Protein AF-A0A9D6NRT5-F1 (afdb_monomer)

Foldseek 3Di:
DKEAQLVRQWIWDDDQQVQWIFIAGPVVRDGPDTEHHAHRWAEWYADNVSQWMWTDHQVQQKIFIAGRVVRYTPDIGHHDHRDHYDDDDDPPDPDD

Secondary structure (DSSP, 8-state):
-EEE-TTSSEEEEEETTTTEEEEEETTTTEEEEEEE-SSSEEEEEE-TTSSEEEEEETTTTEEEEEETTTTEEEEEEE-SSS-----PPP------

Radius of gyration: 13.38 Å; Cα contacts (8 Å, |Δi|>4): 250; chains: 1; bounding box: 43×30×38 Å

pLDDT: mean 95.2, std 10.67, range [41.31, 98.88]

Sequence (96 aa):
GVAVHPAGSLVYVTNWFSDTVSVMATATNTVVATVPVGDRPLGVAVSPDGARAYVVNFGSDSVSVLDTTTNSVIGAVRVGRGPTAVAFAQVIGAQP

Mean predicted aligned error: 3.6 Å

Solvent-accessible surface area (backbone atoms only — not comparable to full-atom values): 5176 Å² total; per-residue (Å²): 61,66,30,60,34,72,86,60,53,38,35,42,34,41,34,44,93,69,24,25,32,43,31,27,34,57,92,76,75,38,79,78,45,76,31,75,57,46,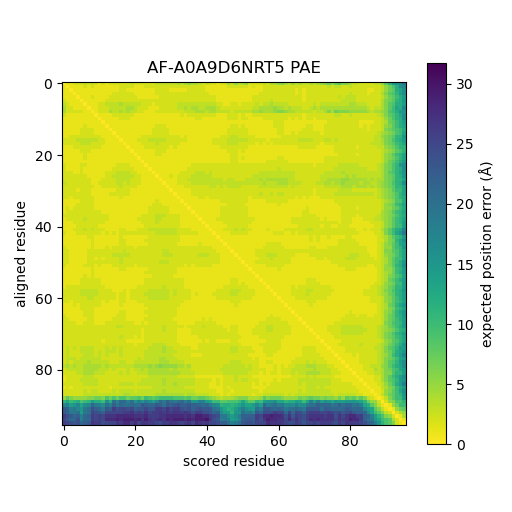39,35,21,38,18,36,32,50,40,90,87,37,61,32,32,41,35,23,8,28,69,57,22,26,33,34,33,27,34,56,88,79,61,40,72,77,49,73,46,82,57,63,84,61,44,56,77,60,80,78,83,80,84,74,70,86,76,132

Nearest PDB structures (foldseek):
  1l0q-assembly4_D  TM=9.931E-01  e=2.371E-10  Methanosarcina mazei S-6
  5c2v-assembly1_B  TM=9.824E-01  e=5.828E-08  Candidatus Kuenenia stuttgartensis
  3bws-assembly1_A  TM=9.159E-01  e=2.731E-06  Leptospira interrogans
  3zwl-assembly1_B  TM=8.874E-01  e=1.016E-03  Saccharomyces cerevisiae
  6tm5-assembly1_I  TM=8.864E-01  e=1.078E-03  Homo sapiens

Structure (mmCIF, N/CA/C/O backbone):
data_AF-A0A9D6NRT5-F1
#
_entry.id   AF-A0A9D6NRT5-F1
#
loop_
_atom_site.group_PDB
_atom_site.id
_atom_site.type_symbol
_atom_site.label_atom_id
_atom_site.label_alt_id
_atom_site.label_comp_id
_atom_site.label_asym_id
_atom_site.label_entity_i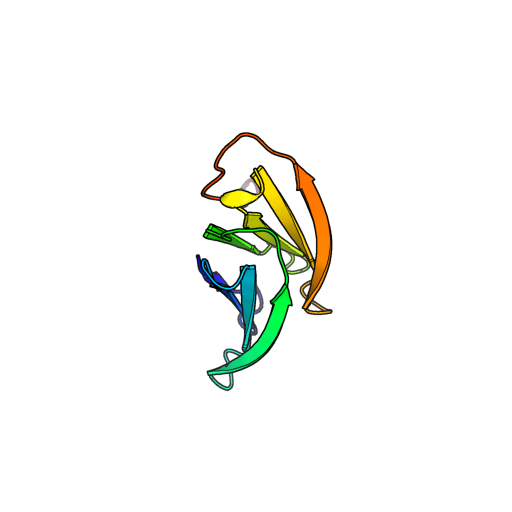d
_atom_site.label_seq_id
_atom_site.pdbx_PDB_ins_code
_atom_site.Cartn_x
_atom_site.Cartn_y
_atom_site.Cartn_z
_atom_site.occupancy
_atom_site.B_iso_or_equiv
_atom_site.auth_seq_id
_atom_site.auth_comp_id
_atom_site.auth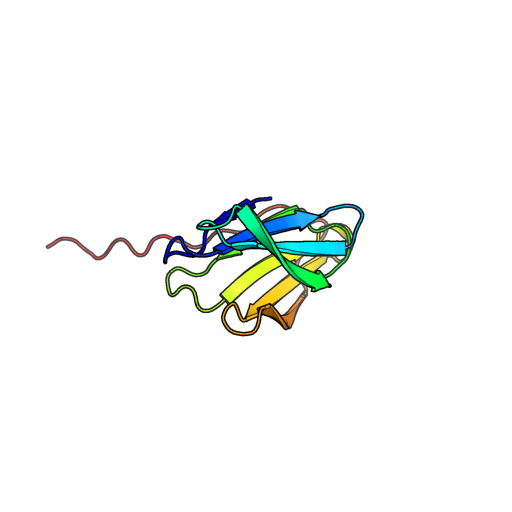_asym_id
_atom_site.auth_atom_id
_atom_site.pdbx_PDB_model_num
ATOM 1 N N . GLY A 1 1 ? 4.527 6.100 -0.439 1.00 96.31 1 GLY A N 1
ATOM 2 C CA . GLY A 1 1 ? 3.181 6.685 -0.306 1.00 96.31 1 GLY A CA 1
ATOM 3 C C . GLY A 1 1 ? 2.578 6.294 1.026 1.00 96.31 1 GLY A C 1
ATOM 4 O O . GLY A 1 1 ? 3.051 5.336 1.629 1.00 96.31 1 GLY A O 1
ATOM 5 N N . VAL A 1 2 ? 1.553 7.020 1.475 1.00 98.19 2 VAL A N 1
ATOM 6 C CA . VAL A 1 2 ? 0.795 6.714 2.697 1.00 98.19 2 VAL A CA 1
ATOM 7 C C . VAL A 1 2 ? -0.698 6.917 2.449 1.00 98.19 2 VAL A C 1
ATOM 9 O O . VAL A 1 2 ? -1.076 7.878 1.782 1.00 98.19 2 VAL A O 1
ATOM 12 N N . ALA A 1 3 ? -1.535 6.029 2.981 1.00 98.38 3 ALA A N 1
ATOM 13 C CA . ALA A 1 3 ? -2.988 6.175 2.974 1.00 98.38 3 ALA A CA 1
ATOM 14 C C . ALA A 1 3 ? -3.590 5.666 4.286 1.00 98.38 3 ALA A C 1
ATOM 16 O O . ALA A 1 3 ? -3.087 4.714 4.880 1.00 98.38 3 ALA A O 1
ATOM 17 N N . VAL A 1 4 ? -4.680 6.291 4.725 1.00 98.38 4 VAL A N 1
ATOM 18 C CA . VAL A 1 4 ? -5.422 5.897 5.929 1.00 98.38 4 VAL A CA 1
ATOM 19 C C . VAL A 1 4 ? -6.708 5.202 5.497 1.00 98.38 4 VAL A C 1
ATOM 21 O O . VAL A 1 4 ? -7.382 5.661 4.576 1.00 98.38 4 VAL A O 1
ATOM 24 N N . HIS A 1 5 ? -7.050 4.095 6.151 1.00 98.00 5 HIS A N 1
ATOM 25 C CA . HIS A 1 5 ? -8.352 3.461 5.983 1.00 98.00 5 HIS A CA 1
ATOM 26 C C . HIS A 1 5 ? -9.467 4.445 6.394 1.00 98.00 5 HIS A C 1
ATOM 28 O O . HIS A 1 5 ? -9.301 5.112 7.414 1.00 98.00 5 HIS A O 1
ATOM 34 N N . PRO A 1 6 ? -10.614 4.529 5.694 1.00 97.19 6 PRO A N 1
ATOM 35 C CA . PRO A 1 6 ? -11.683 5.483 6.023 1.00 97.19 6 PRO A CA 1
ATOM 36 C C . PRO A 1 6 ? -12.192 5.397 7.469 1.00 97.19 6 PRO A C 1
ATOM 38 O O . PRO A 1 6 ? -12.533 6.410 8.068 1.00 97.19 6 PRO A O 1
ATOM 41 N N . ALA A 1 7 ? -12.180 4.199 8.063 1.00 96.88 7 ALA A N 1
ATOM 42 C CA . ALA A 1 7 ? -12.520 4.003 9.478 1.00 96.88 7 ALA A CA 1
ATOM 43 C C . ALA A 1 7 ? -11.460 4.538 10.470 1.00 96.88 7 ALA A C 1
ATOM 45 O O . ALA A 1 7 ? -11.649 4.446 11.678 1.00 96.88 7 ALA A O 1
ATOM 46 N N . GLY A 1 8 ? -10.315 5.028 9.988 1.00 96.56 8 GLY A N 1
ATOM 47 C CA . GLY A 1 8 ? -9.228 5.582 10.799 1.00 96.56 8 GLY A CA 1
ATOM 48 C C . GLY A 1 8 ? -8.399 4.559 11.583 1.00 96.56 8 GLY A C 1
ATOM 49 O O . GLY A 1 8 ? -7.463 4.948 12.275 1.00 96.56 8 GLY A O 1
ATOM 50 N N . SER A 1 9 ? -8.710 3.264 11.494 1.00 96.69 9 SER A N 1
ATOM 51 C CA . SER A 1 9 ? -8.082 2.200 12.292 1.00 96.69 9 SER A CA 1
ATOM 52 C C . SER A 1 9 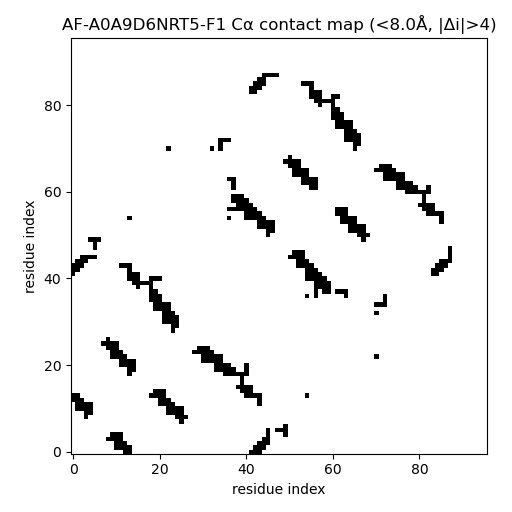? -6.738 1.707 11.750 1.00 96.69 9 SER A C 1
ATOM 54 O O . SER A 1 9 ? -5.902 1.241 12.526 1.00 96.69 9 SER A O 1
ATOM 56 N N . LEU A 1 10 ? -6.522 1.803 10.434 1.00 98.44 10 LEU A N 1
ATOM 57 C CA . LEU A 1 10 ? -5.335 1.289 9.751 1.00 98.44 10 LEU A CA 1
ATOM 58 C C . LEU A 1 10 ? -4.680 2.348 8.861 1.00 98.44 10 LEU A C 1
ATOM 60 O O . LEU A 1 10 ? -5.364 3.150 8.223 1.00 98.44 10 LEU A O 1
ATOM 64 N N . VAL A 1 11 ? -3.352 2.301 8.774 1.00 98.62 11 VAL A N 1
ATOM 65 C CA . VAL A 1 11 ? -2.526 3.093 7.850 1.00 98.62 11 VAL A CA 1
ATOM 66 C C . VAL A 1 11 ? -1.689 2.153 6.996 1.00 98.62 11 VAL A C 1
ATOM 68 O O . VAL A 1 11 ? -1.080 1.222 7.513 1.00 98.62 11 VAL A O 1
ATOM 71 N N . TYR A 1 12 ? -1.627 2.433 5.699 1.00 98.75 12 TYR A N 1
ATOM 72 C CA . TYR A 1 12 ? -0.855 1.689 4.711 1.00 98.75 12 TYR A CA 1
ATOM 73 C C . TYR A 1 12 ? 0.324 2.540 4.250 1.00 98.75 12 TYR A C 1
ATOM 75 O O . TYR A 1 12 ? 0.130 3.679 3.821 1.00 98.75 12 TYR A O 1
ATOM 83 N N . VAL A 1 13 ? 1.537 1.993 4.315 1.00 98.81 13 VAL A N 1
ATOM 84 C CA . VAL A 1 13 ? 2.781 2.675 3.926 1.00 98.81 13 VAL A CA 1
ATOM 85 C C . VAL A 1 13 ? 3.531 1.819 2.918 1.00 98.81 13 VAL A C 1
ATOM 87 O O . VAL A 1 13 ? 3.833 0.664 3.199 1.00 98.81 13 VAL A O 1
ATOM 90 N N . THR A 1 14 ? 3.842 2.369 1.743 1.00 98.75 14 THR A N 1
ATOM 91 C CA . THR A 1 14 ? 4.619 1.634 0.733 1.00 98.75 14 THR A CA 1
ATOM 92 C C . THR A 1 14 ? 6.114 1.663 1.047 1.00 98.75 14 THR A C 1
ATOM 94 O O . THR A 1 14 ? 6.682 2.728 1.298 1.00 98.75 14 THR A O 1
ATOM 97 N N . ASN A 1 15 ? 6.764 0.501 0.979 1.00 98.69 15 ASN A N 1
ATOM 98 C CA . ASN A 1 15 ? 8.191 0.328 1.237 1.00 98.69 15 ASN A CA 1
ATOM 99 C C . ASN A 1 15 ? 8.928 0.091 -0.085 1.00 98.69 15 ASN A C 1
ATOM 101 O O . ASN A 1 15 ? 9.050 -1.041 -0.548 1.00 98.69 15 ASN A O 1
ATOM 105 N N . TRP A 1 16 ? 9.425 1.170 -0.691 1.00 98.50 16 TRP A N 1
ATOM 106 C CA . TRP A 1 16 ? 9.989 1.166 -2.046 1.00 98.50 16 TRP A CA 1
ATOM 107 C C . TRP A 1 16 ? 11.066 0.099 -2.298 1.00 98.50 16 TRP A C 1
ATOM 109 O O . TRP A 1 16 ? 11.046 -0.552 -3.330 1.00 98.50 16 TRP A O 1
ATOM 119 N N . PHE A 1 17 ? 12.024 -0.072 -1.386 1.00 98.44 17 PHE A N 1
ATOM 120 C CA . PHE A 1 17 ? 13.127 -1.024 -1.582 1.00 98.44 17 PHE A CA 1
ATOM 121 C C . PHE A 1 17 ? 12.806 -2.448 -1.128 1.00 98.44 17 PHE A C 1
ATOM 123 O O . PHE A 1 17 ? 13.586 -3.354 -1.400 1.00 98.44 17 PHE A O 1
ATOM 130 N N . SER A 1 18 ? 11.702 -2.629 -0.407 1.00 98.62 18 SER A N 1
ATOM 131 C CA . SER A 1 18 ? 11.344 -3.903 0.217 1.00 98.62 18 SER A CA 1
ATOM 132 C C . SER A 1 18 ? 10.174 -4.586 -0.481 1.00 98.62 18 SER A C 1
ATOM 134 O O . SER A 1 18 ? 9.665 -5.559 0.063 1.00 98.62 18 SER A O 1
ATOM 136 N N . ASP A 1 19 ? 9.686 -4.028 -1.594 1.00 98.75 19 ASP A N 1
ATOM 137 C CA . ASP A 1 19 ? 8.579 -4.550 -2.409 1.00 98.75 19 ASP A CA 1
ATOM 138 C C . ASP A 1 19 ? 7.348 -4.961 -1.578 1.00 98.75 19 ASP A C 1
ATOM 140 O O . ASP A 1 19 ? 6.675 -5.964 -1.817 1.00 98.75 19 ASP A O 1
ATOM 144 N N . THR A 1 20 ? 7.064 -4.174 -0.535 1.00 98.88 20 THR A N 1
ATOM 145 C CA . THR A 1 20 ? 6.023 -4.455 0.463 1.00 98.88 20 THR A CA 1
ATOM 146 C C . THR A 1 20 ? 5.226 -3.207 0.823 1.00 98.88 20 THR A C 1
ATOM 148 O O . THR A 1 20 ? 5.642 -2.071 0.586 1.00 98.88 20 THR A O 1
ATOM 151 N N . VAL A 1 21 ? 4.080 -3.426 1.463 1.00 98.88 21 VAL A N 1
ATOM 152 C CA . VAL A 1 21 ? 3.320 -2.415 2.197 1.00 98.88 21 VAL A CA 1
ATOM 153 C C . VAL A 1 21 ? 3.290 -2.778 3.675 1.00 98.88 21 VAL A C 1
ATOM 155 O O . VAL A 1 21 ? 2.911 -3.890 4.033 1.00 98.88 21 V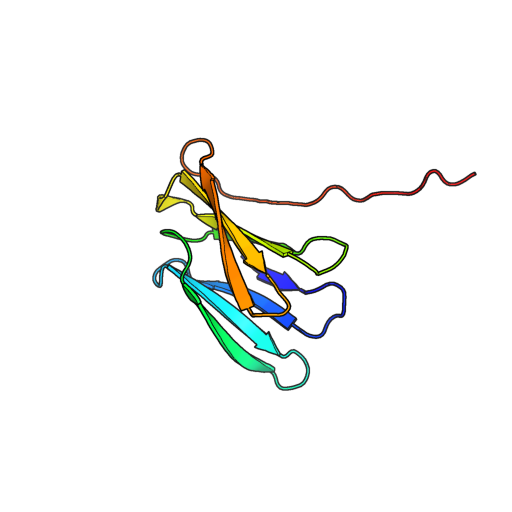AL A O 1
ATOM 158 N N . SER A 1 22 ? 3.653 -1.833 4.536 1.00 98.81 22 SER A N 1
ATOM 159 C CA . SER A 1 22 ? 3.427 -1.942 5.977 1.00 98.81 22 SER A CA 1
ATOM 160 C C . SER A 1 22 ? 2.006 -1.496 6.301 1.00 98.81 22 SER A C 1
ATOM 162 O O . SER A 1 22 ? 1.600 -0.398 5.916 1.00 98.81 22 SER A O 1
ATOM 164 N N . VAL A 1 23 ? 1.268 -2.324 7.036 1.00 98.75 23 VAL A N 1
ATOM 165 C CA . VAL A 1 23 ? -0.044 -1.992 7.596 1.00 98.75 23 VAL A CA 1
ATOM 166 C C . VAL A 1 23 ? 0.128 -1.741 9.084 1.00 98.75 23 VAL A C 1
ATOM 168 O O . VAL A 1 23 ? 0.626 -2.604 9.808 1.00 98.75 23 VAL A O 1
ATOM 171 N N . MET A 1 24 ? -0.268 -0.563 9.549 1.00 98.62 24 MET A N 1
ATOM 172 C CA . MET A 1 24 ? -0.124 -0.140 10.939 1.00 98.62 24 MET A CA 1
ATOM 173 C C . MET A 1 24 ? -1.484 0.100 11.576 1.00 98.62 24 MET A C 1
ATOM 175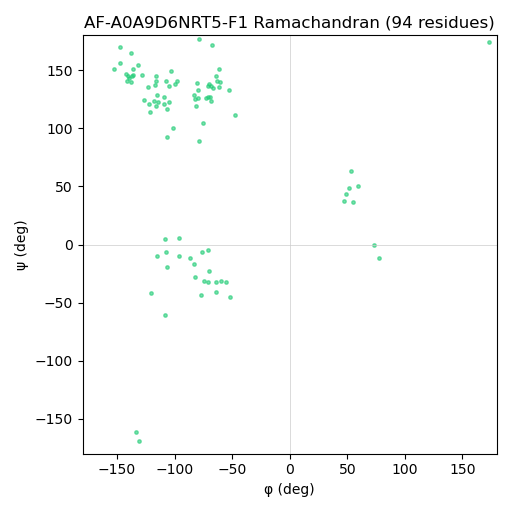 O O . MET A 1 24 ? -2.339 0.741 10.969 1.00 98.62 24 MET A O 1
ATOM 179 N N . ALA A 1 25 ? -1.657 -0.353 12.815 1.00 98.44 25 ALA A N 1
ATOM 180 C CA . ALA A 1 25 ? -2.794 0.032 13.639 1.00 98.44 25 ALA A CA 1
ATOM 181 C C . ALA A 1 25 ? -2.552 1.420 14.245 1.00 98.44 25 ALA A C 1
ATOM 183 O O . ALA A 1 25 ? -1.540 1.646 14.912 1.00 98.44 25 ALA A O 1
ATOM 184 N N . THR A 1 26 ? -3.487 2.347 14.038 1.00 97.88 26 THR A N 1
ATOM 185 C CA . THR A 1 26 ? -3.364 3.739 14.517 1.00 97.88 26 THR A CA 1
ATOM 186 C C . THR A 1 26 ? -3.492 3.858 16.028 1.00 97.88 26 THR A C 1
ATOM 188 O O . THR A 1 26 ? -2.835 4.694 16.637 1.00 97.88 26 THR A O 1
ATOM 191 N N . ALA A 1 27 ? -4.300 2.996 16.648 1.00 98.06 27 ALA A N 1
ATOM 192 C CA . ALA A 1 27 ? -4.524 3.011 18.091 1.00 98.06 27 ALA A CA 1
ATOM 193 C C . ALA A 1 27 ? -3.251 2.694 18.896 1.00 98.06 27 ALA A C 1
ATOM 195 O O . ALA A 1 27 ? -3.078 3.199 20.002 1.00 98.06 27 ALA A O 1
ATOM 196 N N . THR A 1 28 ? -2.367 1.857 18.351 1.00 98.00 28 THR A N 1
ATOM 197 C CA . THR A 1 28 ? -1.166 1.361 19.041 1.00 98.00 28 THR A CA 1
ATOM 198 C C . THR A 1 28 ? 0.136 1.833 18.402 1.00 98.00 28 THR A C 1
ATOM 200 O O . THR A 1 28 ? 1.194 1.643 18.993 1.00 98.00 28 THR A O 1
ATOM 203 N N . ASN A 1 29 ? 0.084 2.443 17.213 1.00 96.94 29 ASN A N 1
ATOM 204 C CA . ASN A 1 29 ? 1.253 2.801 16.403 1.00 96.94 29 ASN A CA 1
ATOM 205 C C . ASN A 1 29 ? 2.181 1.605 16.116 1.00 96.94 29 ASN A C 1
ATOM 207 O O . ASN A 1 29 ? 3.403 1.741 16.089 1.00 96.94 29 ASN A O 1
ATOM 211 N N . THR A 1 30 ? 1.605 0.420 15.904 1.00 98.06 30 THR A N 1
ATOM 212 C CA . THR A 1 30 ? 2.357 -0.815 15.634 1.00 98.06 30 THR A CA 1
ATOM 213 C C . THR A 1 30 ? 2.056 -1.361 14.247 1.00 98.06 30 THR A C 1
ATOM 215 O O . THR A 1 30 ? 0.909 -1.325 13.800 1.00 98.06 30 THR A O 1
ATOM 218 N N . VAL A 1 31 ? 3.064 -1.944 13.594 1.00 98.56 31 VAL A N 1
ATOM 219 C CA . VAL A 1 31 ? 2.874 -2.727 12.364 1.00 98.56 31 VAL A CA 1
ATOM 220 C C . VAL A 1 31 ? 2.127 -4.016 12.707 1.00 98.56 31 VAL A C 1
ATOM 222 O O . VAL A 1 31 ? 2.572 -4.780 13.558 1.00 98.56 31 VAL A O 1
ATOM 225 N N . VAL A 1 32 ? 0.990 -4.242 12.051 1.00 98.25 32 VAL A N 1
ATOM 226 C CA . VAL A 1 32 ? 0.146 -5.436 12.220 1.00 98.25 32 VAL A CA 1
ATOM 227 C C . VAL A 1 32 ? 0.240 -6.395 11.036 1.00 98.25 32 VAL A C 1
ATOM 229 O O . VAL A 1 32 ? -0.073 -7.572 11.184 1.00 98.25 32 VAL A O 1
ATOM 232 N N . ALA A 1 33 ? 0.699 -5.919 9.875 1.00 98.50 33 ALA A N 1
ATOM 233 C CA . ALA A 1 33 ? 1.010 -6.760 8.726 1.00 98.50 33 ALA A CA 1
ATOM 234 C C . ALA A 1 33 ? 2.093 -6.126 7.843 1.00 98.50 33 ALA A C 1
ATOM 236 O O . ALA A 1 33 ? 2.185 -4.903 7.731 1.00 98.50 33 ALA A O 1
ATOM 237 N N . THR A 1 34 ? 2.860 -6.979 7.168 1.00 98.75 34 THR A N 1
ATOM 238 C CA . THR A 1 34 ? 3.751 -6.603 6.066 1.00 98.75 34 THR A CA 1
ATOM 239 C C . THR A 1 34 ? 3.315 -7.396 4.846 1.00 98.75 34 THR A C 1
ATOM 241 O O . THR A 1 34 ? 3.402 -8.622 4.842 1.00 98.75 34 THR A O 1
ATOM 244 N N . VAL A 1 35 ? 2.809 -6.704 3.831 1.00 98.81 35 VAL A N 1
ATOM 245 C CA . VAL A 1 35 ? 2.144 -7.318 2.680 1.00 98.81 35 VAL A CA 1
ATOM 246 C C . VAL A 1 35 ? 3.063 -7.238 1.463 1.00 98.81 35 VAL A C 1
ATOM 248 O O . VAL A 1 35 ? 3.361 -6.123 1.032 1.00 98.81 35 VAL A O 1
ATOM 251 N N . PRO A 1 36 ? 3.524 -8.368 0.896 1.00 98.81 36 PRO A N 1
ATOM 252 C CA . PRO A 1 36 ? 4.262 -8.371 -0.366 1.00 98.81 36 PRO A CA 1
ATOM 253 C C . PRO A 1 36 ? 3.407 -7.808 -1.503 1.00 98.81 36 PRO A C 1
ATOM 255 O O . PRO A 1 36 ? 2.231 -8.151 -1.622 1.00 98.81 36 PRO A O 1
ATOM 258 N N . VAL A 1 37 ? 3.990 -6.950 -2.337 1.00 98.81 37 VAL A N 1
ATOM 259 C CA . VAL A 1 37 ? 3.348 -6.356 -3.521 1.00 98.81 37 VAL A CA 1
ATOM 260 C C . VAL A 1 37 ? 4.293 -6.452 -4.726 1.00 98.81 37 VAL A C 1
ATOM 262 O O . VAL A 1 37 ? 5.175 -7.306 -4.739 1.00 98.81 37 VAL A O 1
ATOM 265 N N . GLY A 1 38 ? 4.066 -5.658 -5.778 1.00 98.62 38 GLY A N 1
ATOM 266 C CA . GLY A 1 38 ? 4.996 -5.592 -6.904 1.00 98.62 38 GLY A CA 1
ATOM 267 C C . GLY A 1 38 ? 6.214 -4.720 -6.600 1.00 98.62 38 GLY A C 1
ATOM 268 O O . GLY A 1 38 ? 6.302 -4.070 -5.559 1.00 98.62 38 GLY A O 1
ATOM 269 N N . ASP A 1 39 ? 7.128 -4.668 -7.559 1.00 98.75 39 ASP A N 1
ATOM 270 C CA . ASP A 1 39 ? 8.428 -4.030 -7.408 1.00 98.75 39 ASP A CA 1
ATOM 271 C C . ASP A 1 39 ? 8.303 -2.512 -7.281 1.00 98.75 39 ASP A C 1
ATOM 273 O O . ASP A 1 39 ? 7.612 -1.845 -8.070 1.00 98.75 39 ASP A O 1
ATOM 277 N N . ARG A 1 40 ? 9.065 -1.948 -6.341 1.00 98.62 40 ARG A N 1
ATOM 278 C CA . ARG A 1 40 ? 9.189 -0.503 -6.112 1.00 98.62 40 ARG A CA 1
ATOM 279 C C . ARG A 1 40 ? 7.831 0.189 -5.928 1.00 98.62 40 ARG A C 1
ATOM 281 O O . ARG A 1 40 ? 7.453 1.042 -6.740 1.00 98.62 40 ARG A O 1
ATOM 288 N N . PRO A 1 41 ? 7.064 -0.148 -4.876 1.00 98.75 41 PRO A N 1
ATOM 289 C CA . PRO A 1 41 ? 5.75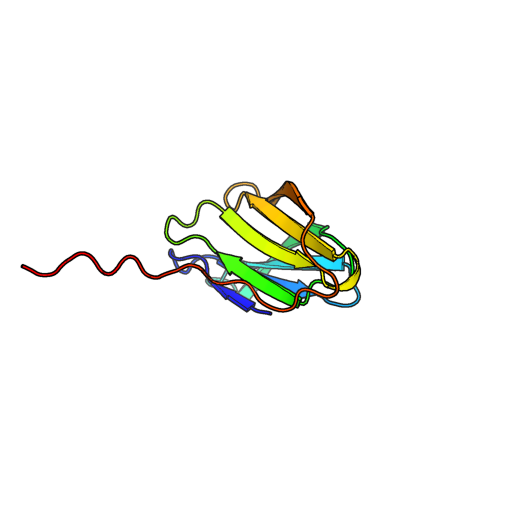4 0.450 -4.656 1.00 98.75 41 PRO A CA 1
ATOM 290 C C . PRO A 1 41 ? 5.866 1.934 -4.254 1.00 98.75 41 PRO A C 1
ATOM 292 O O . PRO A 1 41 ? 6.560 2.288 -3.295 1.00 98.75 41 PRO A O 1
ATOM 295 N N . LEU A 1 42 ? 5.164 2.821 -4.972 1.00 98.25 42 LEU A N 1
ATOM 296 C CA . LEU A 1 42 ? 5.260 4.285 -4.816 1.00 98.25 42 LEU A CA 1
ATOM 297 C C . LEU A 1 42 ? 4.013 4.887 -4.161 1.00 98.25 42 LEU A C 1
ATOM 299 O O . LEU A 1 42 ? 4.100 5.521 -3.104 1.00 98.25 42 LEU A O 1
ATOM 303 N N . GLY A 1 43 ? 2.860 4.711 -4.803 1.00 98.19 43 GLY A N 1
ATOM 304 C CA . GLY A 1 43 ? 1.575 5.267 -4.387 1.00 98.19 43 GLY A CA 1
ATOM 305 C C . GLY A 1 43 ? 0.686 4.217 -3.732 1.00 98.19 43 GLY A C 1
ATOM 306 O O . GLY A 1 43 ? 0.748 3.043 -4.085 1.00 98.19 43 GLY A O 1
ATOM 307 N N . VAL A 1 44 ? -0.163 4.642 -2.797 1.00 98.75 44 VAL A N 1
ATOM 308 C CA . VAL A 1 44 ? -1.232 3.807 -2.238 1.00 98.75 44 VAL A CA 1
ATOM 309 C C . VAL A 1 44 ? -2.478 4.654 -2.011 1.00 98.75 44 VAL A C 1
ATOM 311 O O . VAL A 1 44 ? -2.365 5.803 -1.589 1.00 98.75 44 VAL A O 1
ATOM 314 N N . ALA A 1 45 ? -3.652 4.093 -2.289 1.00 98.62 45 ALA A N 1
ATOM 315 C CA . ALA A 1 45 ? -4.943 4.681 -1.945 1.00 98.62 45 ALA A CA 1
ATOM 316 C C . ALA A 1 45 ? -5.897 3.595 -1.444 1.00 98.62 45 ALA A C 1
ATOM 318 O O . ALA A 1 45 ? -5.896 2.481 -1.966 1.00 98.62 45 ALA A O 1
ATOM 319 N N . VAL A 1 46 ? -6.720 3.929 -0.453 1.00 98.44 46 VAL A N 1
ATOM 320 C CA . VAL A 1 46 ? -7.786 3.054 0.053 1.00 98.44 46 VAL A CA 1
ATOM 321 C C . VAL A 1 46 ? -9.110 3.490 -0.570 1.00 98.44 46 VAL A C 1
ATOM 323 O O . VAL A 1 46 ? -9.354 4.689 -0.718 1.00 98.44 46 VAL A O 1
ATOM 326 N N . SER A 1 47 ? -9.939 2.529 -0.975 1.00 97.62 47 SER A N 1
ATOM 327 C CA . SER A 1 47 ? -11.265 2.796 -1.527 1.00 97.62 47 SER A CA 1
ATOM 328 C C . SER A 1 47 ? -12.156 3.506 -0.499 1.00 97.62 47 SER A C 1
ATOM 330 O O . SER A 1 47 ? -11.976 3.309 0.704 1.00 97.62 47 SER A O 1
ATOM 332 N N . PRO A 1 48 ? -13.131 4.332 -0.929 1.00 96.12 48 PRO A N 1
ATOM 333 C CA . PRO A 1 48 ? -14.004 5.057 -0.001 1.00 96.12 48 PRO A CA 1
ATOM 334 C C . PRO A 1 48 ? -14.822 4.154 0.932 1.00 96.12 48 PRO A C 1
ATOM 336 O O . PRO A 1 48 ? -15.094 4.535 2.065 1.00 96.12 48 PRO A O 1
ATOM 339 N N . ASP A 1 49 ? -15.185 2.955 0.469 1.00 96.31 49 ASP A N 1
ATOM 340 C CA . ASP A 1 49 ? -15.847 1.920 1.276 1.00 96.31 49 ASP A CA 1
ATOM 341 C C . ASP A 1 49 ? -14.886 1.187 2.232 1.00 96.31 49 ASP A C 1
ATOM 343 O O . ASP A 1 49 ? -15.317 0.382 3.052 1.00 96.31 49 ASP A O 1
ATOM 347 N N . GLY A 1 50 ? -13.584 1.457 2.134 1.00 97.44 50 GLY A N 1
ATOM 348 C CA . GLY A 1 50 ? -12.538 0.848 2.942 1.00 97.44 50 GLY A CA 1
ATOM 349 C C . GLY A 1 50 ? -12.154 -0.570 2.532 1.00 97.44 50 GLY A C 1
ATOM 350 O O . GLY A 1 50 ? -11.123 -1.045 2.985 1.00 97.44 50 GLY A O 1
ATOM 351 N N . ALA A 1 51 ? -12.906 -1.242 1.658 1.00 97.94 51 ALA A N 1
ATOM 352 C CA . ALA A 1 51 ? -12.747 -2.675 1.401 1.00 97.94 51 ALA A CA 1
ATOM 353 C C . ALA A 1 51 ? -11.455 -3.041 0.653 1.00 97.94 51 ALA A C 1
ATOM 355 O O . ALA A 1 51 ? -11.004 -4.187 0.705 1.00 97.94 51 ALA A O 1
ATOM 356 N N . ARG A 1 52 ? -10.867 -2.092 -0.086 1.00 98.38 52 ARG A N 1
ATOM 357 C CA . ARG A 1 52 ? -9.699 -2.344 -0.933 1.00 98.38 52 ARG A CA 1
ATOM 358 C C . ARG A 1 52 ? -8.646 -1.262 -0.803 1.00 98.38 52 ARG A C 1
ATOM 360 O O . ARG A 1 52 ? -8.957 -0.080 -0.708 1.00 98.38 52 ARG A O 1
ATOM 367 N N . ALA A 1 53 ? -7.385 -1.660 -0.909 1.00 98.62 53 ALA A N 1
ATOM 368 C CA . ALA A 1 53 ? -6.276 -0.740 -1.127 1.00 98.62 53 ALA A CA 1
ATOM 369 C C . ALA A 1 53 ? -5.609 -1.026 -2.475 1.00 98.62 53 ALA A C 1
ATOM 371 O O . ALA A 1 53 ? -5.450 -2.176 -2.876 1.00 98.62 53 ALA A O 1
ATOM 372 N N . TYR A 1 54 ? -5.224 0.031 -3.181 1.00 98.81 54 TYR A N 1
ATOM 373 C CA . TYR A 1 54 ? -4.576 -0.035 -4.484 1.00 98.81 54 TYR A CA 1
ATOM 374 C C . TYR A 1 54 ? -3.168 0.507 -4.338 1.00 98.81 54 TYR A C 1
ATOM 376 O O . TYR A 1 54 ? -2.989 1.638 -3.891 1.00 98.81 54 TYR A O 1
ATOM 384 N N . VAL A 1 55 ? -2.180 -0.305 -4.697 1.00 98.88 55 VAL A N 1
ATOM 385 C CA . VAL A 1 55 ? -0.759 -0.004 -4.534 1.00 98.88 55 VAL A CA 1
ATOM 386 C C . VAL A 1 55 ? -0.125 0.067 -5.906 1.00 98.88 55 VAL A C 1
ATOM 388 O O . VAL A 1 55 ? -0.149 -0.898 -6.661 1.00 98.88 55 VAL A O 1
ATOM 391 N N . VAL A 1 56 ? 0.429 1.222 -6.238 1.00 98.81 56 VAL A N 1
ATOM 392 C CA . VAL A 1 56 ? 1.107 1.453 -7.509 1.00 98.81 56 VAL A CA 1
ATOM 393 C C . VAL A 1 56 ? 2.526 0.911 -7.421 1.00 98.81 56 VAL A C 1
ATOM 395 O O . VAL A 1 56 ? 3.313 1.399 -6.611 1.00 98.81 56 VAL A O 1
ATOM 398 N N . ASN A 1 57 ? 2.856 -0.051 -8.280 1.00 98.75 57 ASN A N 1
ATOM 399 C CA . ASN A 1 57 ? 4.168 -0.686 -8.360 1.00 98.75 57 ASN A CA 1
ATOM 400 C C . ASN A 1 57 ? 4.936 -0.084 -9.540 1.00 98.75 57 ASN A C 1
ATOM 402 O O . ASN A 1 57 ? 4.691 -0.440 -10.697 1.00 98.75 57 ASN A O 1
ATOM 406 N N . PHE A 1 58 ? 5.845 0.851 -9.258 1.00 98.69 58 PHE A N 1
ATOM 407 C CA . PHE A 1 58 ? 6.576 1.576 -10.297 1.00 98.69 58 PHE A CA 1
ATOM 408 C C . PHE A 1 58 ? 7.472 0.647 -11.121 1.00 98.69 58 PHE A C 1
ATOM 410 O O . PHE A 1 58 ? 7.576 0.809 -12.332 1.00 98.69 58 PHE A O 1
ATOM 417 N N . GLY A 1 59 ? 8.144 -0.305 -10.466 1.00 98.50 59 GLY A N 1
ATOM 418 C CA . GLY A 1 59 ? 9.092 -1.209 -11.116 1.00 98.50 59 GLY A CA 1
ATOM 419 C C . GLY A 1 59 ? 8.414 -2.290 -11.953 1.00 98.50 59 GLY A C 1
ATOM 420 O O . GLY A 1 59 ? 8.963 -2.697 -12.972 1.00 98.50 59 GLY A O 1
ATOM 421 N N . SER A 1 60 ? 7.217 -2.719 -11.551 1.00 98.50 60 SER A N 1
ATOM 422 C CA . SER A 1 60 ? 6.478 -3.793 -12.225 1.00 98.50 60 SER A CA 1
ATOM 423 C C . SER A 1 60 ? 5.435 -3.311 -13.238 1.00 98.50 60 SER A C 1
ATOM 425 O O . SER A 1 60 ? 4.660 -4.139 -13.718 1.00 98.50 60 SER A O 1
ATOM 427 N N . ASP A 1 61 ? 5.347 -2.006 -13.519 1.00 98.69 61 ASP A N 1
ATOM 428 C CA . ASP A 1 61 ? 4.350 -1.419 -14.431 1.00 98.69 61 ASP A CA 1
ATOM 429 C C . ASP A 1 61 ? 2.912 -1.912 -14.138 1.00 98.69 61 ASP A C 1
ATOM 431 O O . ASP A 1 61 ? 2.142 -2.306 -15.022 1.00 98.69 61 ASP A O 1
ATOM 435 N N . SER A 1 62 ? 2.551 -1.969 -12.850 1.00 98.81 62 SER A N 1
ATOM 436 C CA . SER A 1 62 ? 1.288 -2.559 -12.388 1.00 98.81 62 SER A CA 1
ATOM 437 C C . SER A 1 62 ? 0.722 -1.874 -11.145 1.00 98.81 62 SER A C 1
ATOM 439 O O . SER A 1 62 ? 1.379 -1.063 -10.495 1.00 98.81 62 SER A O 1
ATOM 441 N N . VAL A 1 63 ? -0.516 -2.226 -10.803 1.00 98.88 63 VAL A N 1
ATOM 442 C CA . VAL A 1 63 ? -1.183 -1.861 -9.552 1.00 98.88 63 VAL A CA 1
ATOM 443 C C . VAL A 1 63 ? -1.606 -3.137 -8.828 1.00 98.88 63 VAL A C 1
ATOM 445 O O . VAL A 1 63 ? -2.380 -3.920 -9.379 1.00 98.88 63 VAL A O 1
ATOM 448 N N . SER A 1 64 ? -1.127 -3.350 -7.604 1.00 98.88 64 SER A N 1
ATOM 449 C CA . SER A 1 64 ? -1.605 -4.424 -6.725 1.00 98.88 64 SER A CA 1
ATOM 450 C C . SER A 1 64 ? -2.909 -4.012 -6.046 1.00 98.88 64 SER A C 1
ATOM 452 O O . SER A 1 64 ? -3.049 -2.874 -5.600 1.00 98.88 64 SER A O 1
ATOM 454 N N . VAL A 1 65 ? -3.849 -4.947 -5.940 1.00 98.81 65 VAL A N 1
ATOM 455 C CA . VAL A 1 65 ? -5.124 -4.777 -5.238 1.00 98.81 65 VAL A CA 1
ATOM 456 C C . VAL A 1 65 ? -5.085 -5.622 -3.975 1.00 98.81 65 VAL A C 1
ATOM 458 O O . VAL A 1 65 ? -4.889 -6.835 -4.046 1.00 98.81 65 VAL A O 1
ATOM 461 N N . LEU A 1 66 ? -5.252 -4.977 -2.827 1.00 98.81 66 LEU A N 1
ATOM 462 C CA . LEU A 1 66 ? -5.261 -5.603 -1.511 1.00 98.81 66 LEU A CA 1
ATOM 463 C C . LEU A 1 66 ? -6.686 -5.617 -0.959 1.00 98.81 66 LEU A C 1
ATOM 465 O O . LEU A 1 66 ? -7.404 -4.626 -1.095 1.00 98.81 66 LEU A O 1
ATOM 469 N N . ASP A 1 67 ? -7.055 -6.710 -0.301 1.00 98.62 67 ASP A N 1
ATOM 470 C CA . ASP A 1 67 ? -8.186 -6.763 0.624 1.00 98.62 67 ASP A CA 1
ATOM 471 C C . ASP A 1 67 ? -7.724 -6.241 1.991 1.00 98.62 67 ASP A C 1
ATOM 473 O O . ASP A 1 67 ? -6.719 -6.701 2.541 1.00 98.62 67 ASP A O 1
ATOM 477 N N . THR A 1 68 ? -8.421 -5.238 2.518 1.00 98.12 68 THR A N 1
ATOM 478 C CA . THR A 1 68 ? -8.061 -4.551 3.772 1.00 98.12 68 THR A CA 1
ATOM 479 C C . THR A 1 68 ? -8.539 -5.285 5.022 1.00 98.12 68 THR A C 1
ATOM 481 O O . THR A 1 68 ? -8.047 -5.019 6.117 1.00 98.12 68 THR A O 1
ATOM 484 N N . THR A 1 69 ? -9.476 -6.223 4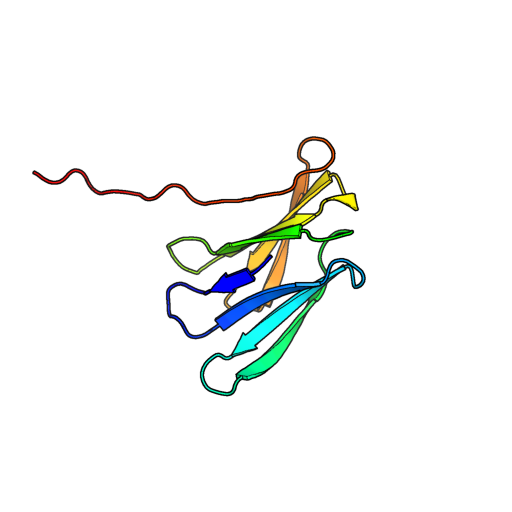.873 1.00 97.38 69 THR A N 1
ATOM 485 C CA . THR A 1 69 ? -9.971 -7.064 5.966 1.00 97.38 69 THR A CA 1
ATOM 486 C C . THR A 1 69 ? -8.952 -8.150 6.278 1.00 97.38 69 THR A C 1
ATOM 488 O O . THR A 1 69 ? -8.648 -8.409 7.441 1.00 97.38 69 THR A O 1
ATOM 491 N N . THR A 1 70 ? -8.391 -8.769 5.236 1.00 98.12 70 THR A N 1
ATOM 492 C CA . THR A 1 70 ? -7.395 -9.842 5.373 1.00 98.12 70 THR A CA 1
ATOM 493 C C . THR A 1 70 ? -5.952 -9.357 5.264 1.00 98.12 70 THR A C 1
ATOM 495 O O . THR A 1 70 ? -5.040 -10.128 5.552 1.00 98.12 70 THR A O 1
ATOM 498 N N . ASN A 1 71 ? -5.728 -8.100 4.869 1.00 97.69 71 ASN A N 1
ATOM 499 C CA . ASN A 1 71 ? -4.407 -7.526 4.591 1.00 97.69 71 ASN A CA 1
ATOM 500 C C . ASN A 1 71 ? -3.587 -8.386 3.619 1.00 97.69 71 ASN A C 1
ATOM 502 O O . ASN A 1 71 ? -2.423 -8.699 3.864 1.00 97.69 71 ASN A O 1
ATOM 506 N N . SER A 1 72 ? -4.200 -8.786 2.506 1.00 98.25 72 SER A N 1
ATOM 507 C CA . SER A 1 72 ? -3.563 -9.644 1.506 1.00 98.25 72 SER A CA 1
ATOM 508 C C . SER A 1 72 ? -3.831 -9.160 0.087 1.00 98.25 72 SER A C 1
ATOM 510 O O . SER A 1 72 ? -4.858 -8.548 -0.201 1.00 98.25 72 SER A O 1
ATOM 512 N N . VAL A 1 73 ? -2.894 -9.434 -0.822 1.00 98.69 73 VAL A N 1
ATOM 513 C CA . VAL A 1 73 ? -3.080 -9.157 -2.251 1.00 98.69 73 VAL A CA 1
ATOM 514 C C . VAL A 1 73 ? -4.099 -10.135 -2.829 1.00 98.69 73 VAL A C 1
ATOM 516 O O . VAL A 1 73 ? -3.936 -11.347 -2.718 1.00 98.69 73 VAL A O 1
ATOM 519 N N . ILE A 1 74 ? -5.126 -9.597 -3.483 1.00 98.56 74 ILE A N 1
ATOM 520 C CA . ILE A 1 74 ? -6.182 -10.357 -4.168 1.00 98.56 74 ILE A CA 1
ATOM 521 C C . ILE A 1 74 ? -6.071 -10.287 -5.695 1.00 98.56 74 ILE A C 1
ATOM 523 O O . ILE A 1 74 ? -6.805 -10.967 -6.407 1.00 98.56 74 ILE A O 1
ATOM 527 N N . GLY A 1 75 ? -5.157 -9.471 -6.220 1.00 98.44 75 GLY A N 1
ATOM 528 C CA . GLY A 1 75 ? -4.887 -9.397 -7.649 1.00 98.44 75 GLY A CA 1
ATOM 529 C C . GLY A 1 75 ? -3.923 -8.278 -8.017 1.00 98.44 75 GLY A C 1
ATOM 530 O O . GLY A 1 75 ? -3.539 -7.461 -7.181 1.00 98.44 75 GLY A O 1
ATOM 531 N N . ALA A 1 76 ? -3.553 -8.234 -9.294 1.00 98.19 76 ALA A N 1
ATOM 532 C CA . ALA A 1 76 ? -2.750 -7.163 -9.863 1.00 98.19 76 ALA A CA 1
ATOM 533 C C . ALA A 1 76 ? -3.256 -6.801 -11.262 1.00 98.19 76 ALA A C 1
ATOM 535 O O . ALA A 1 76 ? -3.693 -7.663 -12.025 1.00 98.19 76 ALA A O 1
ATOM 536 N N . VAL A 1 77 ? -3.174 -5.518 -11.599 1.00 98.56 77 VAL A N 1
ATOM 537 C CA . VAL A 1 77 ? -3.594 -4.968 -12.890 1.00 98.56 77 VAL A CA 1
ATOM 538 C C . VAL A 1 77 ? -2.374 -4.369 -13.576 1.00 98.56 77 VAL A C 1
ATOM 540 O O . VAL A 1 77 ? -1.717 -3.501 -13.006 1.00 98.56 77 VAL A O 1
ATOM 543 N N . ARG A 1 78 ? -2.052 -4.818 -14.794 1.00 98.50 78 ARG A N 1
ATOM 544 C CA . ARG A 1 78 ? -1.006 -4.175 -15.604 1.00 98.50 78 ARG A CA 1
ATOM 545 C C . ARG A 1 78 ? -1.476 -2.806 -16.082 1.00 98.50 78 ARG A C 1
ATOM 547 O O . ARG A 1 78 ? -2.619 -2.664 -16.510 1.00 98.50 78 ARG A O 1
ATOM 554 N N . VAL A 1 79 ? -0.583 -1.825 -16.029 1.00 98.06 79 VAL A N 1
ATOM 555 C CA . VAL A 1 79 ? -0.829 -0.453 -16.491 1.00 98.06 79 VAL A CA 1
ATOM 556 C C . VAL A 1 79 ? 0.320 0.007 -17.399 1.00 98.06 79 VAL A C 1
ATOM 558 O O . VAL A 1 79 ? 1.123 -0.805 -17.854 1.00 98.06 79 VAL A O 1
ATOM 561 N N . GLY A 1 80 ? 0.366 1.300 -17.732 1.00 98.06 80 GLY A N 1
ATOM 562 C CA . GLY A 1 80 ? 1.477 1.886 -18.485 1.00 98.06 80 GLY A CA 1
ATOM 563 C C . GLY A 1 80 ? 2.791 1.911 -17.696 1.00 98.06 80 GLY A C 1
ATOM 564 O O . GLY A 1 80 ? 2.819 1.635 -16.500 1.00 98.06 80 GLY A O 1
ATOM 565 N N . ARG A 1 81 ? 3.880 2.276 -18.379 1.00 98.31 81 ARG A N 1
ATOM 566 C CA . ARG A 1 81 ? 5.232 2.272 -17.809 1.00 98.31 81 ARG A CA 1
ATOM 567 C C . ARG A 1 81 ? 5.409 3.310 -16.696 1.00 98.31 81 ARG A C 1
ATOM 569 O O . ARG A 1 81 ? 5.072 4.476 -16.893 1.00 98.31 81 ARG A O 1
ATOM 576 N N . GLY A 1 82 ? 6.037 2.906 -15.593 1.00 97.50 82 GLY A N 1
ATOM 577 C CA . GLY A 1 82 ? 6.446 3.777 -14.488 1.00 97.50 82 GLY A CA 1
ATOM 578 C C . GLY A 1 82 ? 5.291 4.527 -13.816 1.00 97.50 82 GLY A C 1
ATOM 579 O O . GLY A 1 82 ? 5.379 5.750 -13.676 1.00 97.50 82 GLY A O 1
ATOM 580 N N . PRO A 1 83 ? 4.201 3.846 -13.413 1.00 98.31 83 PRO A N 1
ATOM 581 C CA . PRO A 1 83 ? 3.096 4.502 -12.730 1.00 98.31 83 PRO A CA 1
ATOM 582 C C . PRO A 1 83 ? 3.568 5.050 -11.373 1.00 98.31 83 PRO A C 1
ATOM 584 O O . PRO A 1 83 ? 4.413 4.453 -10.705 1.00 98.31 83 PRO A O 1
ATOM 587 N N . THR A 1 84 ? 3.026 6.193 -10.947 1.00 98.00 84 THR A N 1
ATOM 588 C CA . THR A 1 84 ? 3.495 6.888 -9.732 1.00 98.00 84 THR A CA 1
ATOM 589 C C . THR A 1 84 ? 2.411 7.067 -8.675 1.00 98.00 84 THR A C 1
ATOM 591 O O . THR A 1 84 ? 2.668 6.864 -7.490 1.00 98.00 84 THR A O 1
ATOM 594 N N . ALA A 1 85 ? 1.190 7.415 -9.076 1.00 96.81 85 ALA A N 1
ATOM 595 C CA . ALA A 1 85 ? 0.117 7.770 -8.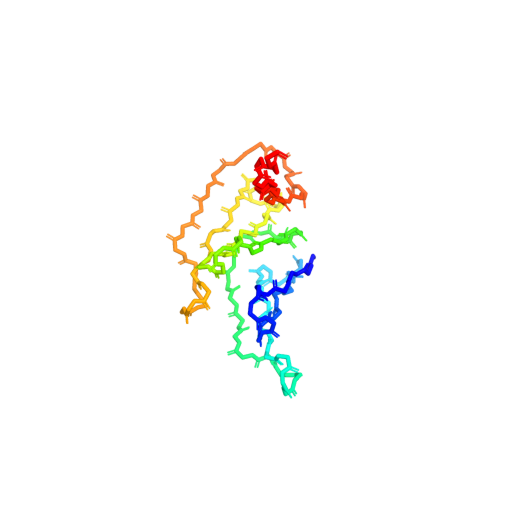157 1.00 96.81 85 ALA A CA 1
ATOM 596 C C . ALA A 1 85 ? -1.192 7.050 -8.490 1.00 96.81 85 ALA A C 1
ATOM 598 O O . ALA A 1 85 ? -1.453 6.681 -9.633 1.00 96.81 85 ALA A O 1
ATOM 599 N N . VAL A 1 86 ? -2.022 6.885 -7.463 1.00 97.50 86 VAL A N 1
ATOM 600 C CA . VAL A 1 86 ? -3.407 6.427 -7.561 1.00 97.50 86 VAL A CA 1
ATOM 601 C C . VAL A 1 86 ? -4.257 7.285 -6.633 1.00 97.50 86 VAL A C 1
ATOM 603 O O . VAL A 1 86 ? -3.797 7.702 -5.570 1.00 97.50 86 VAL A O 1
ATOM 606 N N . ALA A 1 87 ? -5.488 7.558 -7.043 1.00 96.75 87 ALA A N 1
ATOM 607 C CA . ALA A 1 87 ? -6.480 8.251 -6.241 1.00 96.75 87 ALA A CA 1
ATOM 608 C C . ALA A 1 87 ? -7.872 7.720 -6.589 1.00 96.75 87 ALA A C 1
ATOM 610 O O . ALA A 1 87 ? -8.098 7.219 -7.692 1.00 96.75 87 ALA A O 1
ATOM 611 N N . PHE A 1 88 ? -8.804 7.873 -5.656 1.00 93.44 88 PHE A N 1
ATOM 612 C CA . PHE A 1 88 ? -10.224 7.697 -5.923 1.00 93.44 88 PHE A CA 1
ATOM 613 C C . PHE A 1 88 ? -10.862 9.058 -6.164 1.00 93.44 88 PHE A C 1
ATOM 615 O O . PHE A 1 88 ? -10.537 10.032 -5.484 1.00 93.44 88 PHE A O 1
ATOM 622 N N . ALA A 1 89 ? -11.787 9.120 -7.119 1.00 88.62 89 ALA A N 1
ATOM 623 C CA . ALA A 1 89 ? -12.653 10.279 -7.247 1.00 88.62 89 ALA A CA 1
ATOM 624 C C . ALA A 1 89 ? -13.524 10.401 -5.988 1.00 88.62 89 ALA A C 1
ATOM 626 O O . ALA A 1 89 ? -14.014 9.397 -5.463 1.00 88.62 89 ALA A O 1
ATOM 627 N N . GLN A 1 90 ? -13.743 11.626 -5.516 1.00 73.00 90 GLN A N 1
ATOM 628 C CA . GLN A 1 90 ? -14.781 11.860 -4.522 1.00 73.00 90 GLN A CA 1
ATOM 629 C C . GLN A 1 90 ? -16.143 11.745 -5.201 1.00 73.00 90 GLN A C 1
ATOM 631 O O . GLN A 1 90 ? -16.408 12.433 -6.187 1.00 73.00 90 GLN A O 1
ATOM 636 N N . VAL A 1 91 ? -17.025 10.904 -4.661 1.00 68.19 91 VAL A N 1
ATOM 637 C CA . VAL A 1 91 ? -18.448 10.991 -4.991 1.00 68.19 91 VAL A CA 1
ATOM 638 C C . VAL A 1 91 ? -19.006 12.142 -4.166 1.00 68.19 91 VAL A C 1
ATOM 640 O O . VAL A 1 91 ? -19.423 11.962 -3.025 1.00 68.19 91 VAL A O 1
ATOM 643 N N . ILE A 1 92 ? -18.962 13.351 -4.719 1.00 63.09 92 ILE A N 1
ATOM 644 C CA . ILE A 1 92 ? -19.745 14.454 -4.171 1.00 63.09 92 ILE A CA 1
ATOM 645 C C . ILE A 1 92 ? -21.176 14.166 -4.617 1.00 63.09 92 ILE A C 1
ATOM 647 O O . ILE A 1 92 ? -21.493 14.283 -5.800 1.00 63.09 92 ILE A O 1
ATOM 651 N N . GLY A 1 93 ? -22.017 13.687 -3.699 1.00 54.78 93 GLY A N 1
ATOM 652 C CA . GLY A 1 93 ? -23.443 13.553 -3.974 1.00 54.78 93 GLY A CA 1
ATOM 653 C C . GLY A 1 93 ? -23.967 14.894 -4.477 1.00 54.78 93 GLY A C 1
ATOM 654 O O . GLY A 1 93 ? -23.640 15.926 -3.888 1.00 54.78 93 GLY A O 1
ATOM 655 N N . ALA A 1 94 ? -24.734 14.884 -5.570 1.00 49.75 94 ALA A N 1
ATOM 656 C CA . ALA A 1 94 ? -25.486 16.054 -6.001 1.00 49.75 94 ALA A CA 1
ATOM 657 C C . ALA A 1 94 ? -26.222 16.615 -4.774 1.00 49.75 94 ALA A C 1
ATOM 659 O O . ALA A 1 94 ? -27.071 15.939 -4.193 1.00 49.75 94 ALA A O 1
ATOM 660 N N . GLN A 1 95 ? -25.809 17.793 -4.308 1.00 41.31 95 GLN A N 1
ATOM 661 C CA . GLN A 1 95 ? -26.581 18.541 -3.325 1.00 41.31 95 GLN A CA 1
ATOM 662 C C . GLN A 1 95 ? -27.829 19.063 -4.057 1.00 41.31 95 GLN A C 1
ATOM 664 O O . GLN A 1 95 ? -27.683 19.468 -5.215 1.00 41.31 95 GLN A O 1
ATOM 669 N N . PRO A 1 96 ? -29.029 18.976 -3.453 1.00 60.91 96 PRO A N 1
ATOM 670 C CA . PRO A 1 96 ? -30.265 19.441 -4.079 1.00 60.91 96 PRO A CA 1
ATOM 671 C C . PRO A 1 96 ? -30.238 20.939 -4.399 1.00 60.91 96 PRO A C 1
ATOM 673 O O . PRO A 1 96 ? -29.554 21.693 -3.669 1.00 60.91 96 PRO A O 1
#